Protein AF-A0A7I7QA45-F1 (afdb_monomer_lite)

Secondary structure (DSSP, 8-state):
---HHHHHHTHHHHHHHHHHHHTT---TT-S----TT-TT-TT--

Radius of gyration: 13.7 Å; chains: 1; bounding box: 27×14×40 Å

Structure (mmCIF, N/CA/C/O backbone):
data_AF-A0A7I7QA45-F1
#
_entry.id   AF-A0A7I7QA45-F1
#
loop_
_atom_site.group_PDB
_atom_site.id
_atom_site.type_symbol
_atom_site.label_atom_id
_atom_site.label_alt_id
_atom_site.label_comp_id
_atom_site.label_asym_id
_atom_site.label_entity_id
_atom_site.label_seq_id
_atom_site.pdbx_PDB_ins_code
_atom_site.Cartn_x
_atom_site.Cartn_y
_atom_site.Cartn_z
_atom_site.occupancy
_atom_site.B_iso_or_equiv
_atom_site.auth_seq_id
_atom_site.auth_comp_id
_atom_site.auth_asym_id
_atom_site.auth_atom_id
_atom_site.pdbx_PDB_model_num
ATOM 1 N N . MET A 1 1 ? 16.634 6.727 -21.930 1.00 86.88 1 MET A N 1
ATOM 2 C CA . MET A 1 1 ? 15.234 6.373 -22.256 1.00 86.88 1 MET A CA 1
ATOM 3 C C . MET A 1 1 ? 14.666 5.614 -21.061 1.00 86.88 1 MET A C 1
ATOM 5 O O . MET A 1 1 ? 15.453 4.992 -20.361 1.00 86.88 1 MET A O 1
ATOM 9 N N . TRP A 1 2 ? 13.373 5.741 -20.763 1.00 90.94 2 TRP A N 1
ATOM 10 C CA . TRP A 1 2 ? 12.723 5.025 -19.654 1.00 90.94 2 TRP A CA 1
ATOM 11 C C . TRP A 1 2 ? 12.455 3.559 -20.027 1.00 90.94 2 TRP A C 1
ATOM 13 O O . TRP A 1 2 ? 12.141 3.295 -21.186 1.00 90.94 2 TRP A O 1
ATOM 23 N N . ASP A 1 3 ? 12.574 2.647 -19.056 1.00 93.94 3 ASP A N 1
ATOM 24 C CA . ASP A 1 3 ? 12.368 1.203 -19.223 1.00 93.94 3 ASP A CA 1
ATOM 25 C C . ASP A 1 3 ? 11.444 0.658 -18.104 1.00 93.94 3 ASP A C 1
ATOM 27 O O . ASP A 1 3 ? 11.804 0.73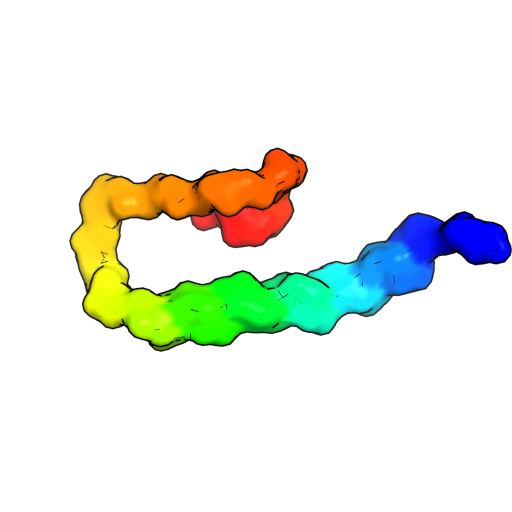6 -16.918 1.00 93.94 3 ASP A O 1
ATOM 31 N N . PRO A 1 4 ? 10.248 0.140 -18.444 1.00 91.56 4 PRO A N 1
ATOM 32 C CA . PRO A 1 4 ? 9.315 -0.424 -17.471 1.00 91.56 4 PRO A CA 1
ATOM 33 C C . PRO A 1 4 ? 9.840 -1.687 -16.782 1.00 91.56 4 PRO A C 1
ATOM 35 O O . PRO A 1 4 ? 9.542 -1.883 -15.603 1.00 91.56 4 PRO A O 1
ATOM 38 N N . ASP A 1 5 ? 10.630 -2.517 -17.460 1.00 94.38 5 ASP A N 1
ATOM 39 C CA . ASP A 1 5 ? 11.112 -3.786 -16.909 1.00 94.38 5 ASP A CA 1
ATOM 40 C C . ASP A 1 5 ? 12.139 -3.525 -15.806 1.00 94.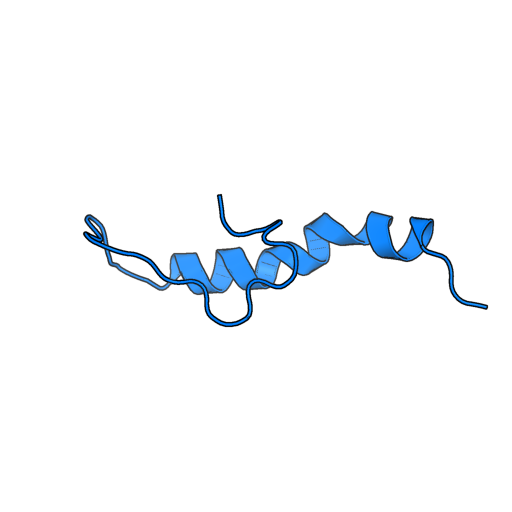38 5 ASP A C 1
ATOM 42 O O . ASP A 1 5 ? 12.068 -4.107 -14.721 1.00 94.38 5 ASP A O 1
ATOM 46 N N . VAL A 1 6 ? 13.022 -2.544 -16.023 1.00 91.38 6 VAL A N 1
ATOM 47 C CA . VAL A 1 6 ? 13.949 -2.058 -14.990 1.00 91.38 6 VAL A CA 1
ATOM 48 C C . VAL A 1 6 ? 13.183 -1.461 -13.808 1.00 91.38 6 VAL A C 1
ATOM 50 O O . VAL A 1 6 ? 13.535 -1.703 -12.656 1.00 91.38 6 VAL A O 1
ATOM 53 N N . TYR A 1 7 ? 12.110 -0.707 -14.053 1.00 89.50 7 TYR A N 1
ATOM 54 C CA . TYR A 1 7 ? 11.290 -0.148 -12.974 1.00 89.50 7 TYR A CA 1
ATOM 55 C C . TYR A 1 7 ? 10.611 -1.241 -12.131 1.00 89.50 7 TYR A C 1
ATOM 57 O O . TYR A 1 7 ? 10.552 -1.141 -10.896 1.00 89.50 7 TYR A O 1
ATOM 65 N N . LEU A 1 8 ? 10.105 -2.291 -12.780 1.00 90.44 8 LEU A N 1
ATOM 66 C CA . LEU A 1 8 ? 9.456 -3.426 -12.125 1.00 90.44 8 LEU A CA 1
ATOM 67 C C . LEU A 1 8 ? 10.452 -4.325 -11.385 1.00 90.44 8 LEU A C 1
ATOM 69 O O . LEU A 1 8 ? 10.108 -4.821 -10.314 1.00 90.44 8 LEU A O 1
ATOM 73 N N . ALA A 1 9 ? 11.695 -4.449 -11.860 1.00 94.31 9 ALA A N 1
ATOM 74 C CA . ALA A 1 9 ? 12.745 -5.223 -11.192 1.00 94.31 9 ALA A CA 1
ATOM 75 C C . ALA A 1 9 ? 13.012 -4.777 -9.738 1.00 94.31 9 ALA A C 1
ATOM 77 O O . ALA A 1 9 ? 13.435 -5.578 -8.909 1.00 94.31 9 ALA A O 1
ATOM 78 N N . PHE A 1 10 ? 12.718 -3.516 -9.397 1.00 92.00 10 PHE A N 1
ATOM 79 C CA . PHE A 1 10 ? 12.862 -2.976 -8.038 1.00 92.00 10 PHE A CA 1
ATOM 80 C C . PHE A 1 10 ? 11.534 -2.833 -7.280 1.00 92.00 10 PHE A C 1
ATOM 82 O O . PHE A 1 10 ? 11.484 -2.120 -6.275 1.00 92.00 10 PHE A O 1
ATOM 89 N N . ALA A 1 11 ? 10.442 -3.455 -7.735 1.00 89.69 11 ALA A N 1
ATOM 90 C CA . ALA A 1 11 ? 9.142 -3.365 -7.063 1.00 89.69 11 ALA A CA 1
ATOM 91 C C . ALA A 1 11 ? 9.219 -3.801 -5.586 1.00 89.69 11 ALA A C 1
ATOM 93 O O . ALA A 1 11 ? 8.740 -3.075 -4.714 1.00 89.69 11 ALA A O 1
ATOM 94 N N . ASP A 1 12 ? 9.921 -4.898 -5.295 1.00 90.06 12 ASP A N 1
ATOM 95 C CA . ASP A 1 12 ? 10.095 -5.408 -3.928 1.00 90.06 12 ASP A CA 1
ATOM 96 C C . ASP A 1 12 ? 10.934 -4.480 -3.047 1.00 90.06 12 ASP A C 1
ATOM 98 O O . ASP A 1 12 ? 10.649 -4.285 -1.869 1.00 90.06 12 ASP A O 1
ATOM 102 N N . HIS A 1 13 ? 11.973 -3.853 -3.600 1.00 91.69 13 HIS A N 1
ATOM 103 C CA . HIS A 1 13 ? 12.755 -2.873 -2.846 1.00 91.69 13 HIS A CA 1
ATOM 104 C C . HIS A 1 13 ? 11.919 -1.641 -2.492 1.00 91.69 13 HIS A C 1
ATOM 106 O O . HIS A 1 13 ? 12.068 -1.086 -1.404 1.00 91.69 13 HIS A O 1
ATOM 112 N N . ARG A 1 14 ? 11.013 -1.242 -3.388 1.00 90.44 14 ARG A N 1
ATOM 113 C CA . ARG A 1 14 ? 10.125 -0.091 -3.203 1.00 90.44 14 ARG A CA 1
ATOM 114 C C . ARG A 1 14 ? 8.934 -0.378 -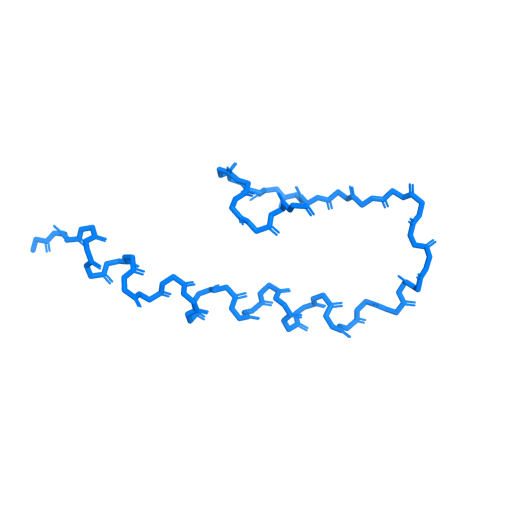2.292 1.00 90.44 14 ARG A C 1
ATOM 116 O O . ARG A 1 14 ? 8.366 0.575 -1.768 1.00 90.44 14 ARG A O 1
ATOM 123 N N . SER A 1 15 ? 8.568 -1.642 -2.072 1.00 91.44 15 SER A N 1
ATOM 124 C CA . SER A 1 15 ? 7.509 -2.015 -1.124 1.00 91.44 15 SER A CA 1
ATOM 125 C C . SER A 1 15 ? 7.991 -2.067 0.331 1.00 91.44 15 SER A C 1
ATOM 127 O O . SER A 1 15 ? 7.186 -1.893 1.241 1.00 91.44 15 SER A O 1
ATOM 129 N N . ARG A 1 16 ? 9.299 -2.229 0.584 1.00 94.88 16 ARG A N 1
ATOM 130 C CA . ARG A 1 16 ? 9.863 -2.297 1.951 1.00 94.88 16 ARG A CA 1
ATOM 131 C C . ARG A 1 16 ? 9.446 -1.139 2.872 1.00 94.88 16 ARG A C 1
ATOM 133 O O . ARG A 1 16 ? 8.980 -1.438 3.968 1.00 94.88 16 ARG A O 1
ATOM 140 N N . PRO A 1 17 ? 9.500 0.146 2.460 1.00 93.50 17 PRO A N 1
ATOM 141 C CA . PRO A 1 17 ? 9.101 1.251 3.336 1.00 93.50 17 PRO A CA 1
ATOM 142 C C . PRO A 1 17 ? 7.645 1.172 3.814 1.00 93.50 17 PRO A C 1
ATOM 144 O O . PRO A 1 17 ? 7.344 1.596 4.927 1.00 93.50 17 PRO A O 1
ATOM 147 N N . PHE A 1 18 ? 6.745 0.617 2.993 1.00 92.94 18 PHE A N 1
ATOM 148 C CA . PHE A 1 18 ? 5.344 0.414 3.366 1.00 92.94 18 PHE A CA 1
ATOM 149 C C . PHE A 1 18 ? 5.220 -0.583 4.525 1.00 92.94 18 PHE A C 1
ATOM 151 O O . PHE A 1 18 ? 4.567 -0.294 5.528 1.00 92.94 18 PHE A O 1
ATOM 158 N N . TYR A 1 19 ? 5.901 -1.727 4.428 1.00 93.44 19 TYR A N 1
ATOM 159 C CA . TYR A 1 19 ? 5.893 -2.739 5.485 1.00 93.44 19 TYR A CA 1
ATOM 160 C C . TYR A 1 19 ? 6.625 -2.275 6.746 1.00 93.44 19 TYR A C 1
ATOM 162 O O . TYR A 1 19 ? 6.139 -2.507 7.853 1.00 93.44 19 TYR A O 1
ATOM 170 N N . ASP A 1 20 ? 7.740 -1.560 6.592 1.00 95.25 20 ASP A N 1
ATOM 171 C CA . ASP A 1 20 ? 8.473 -0.977 7.716 1.00 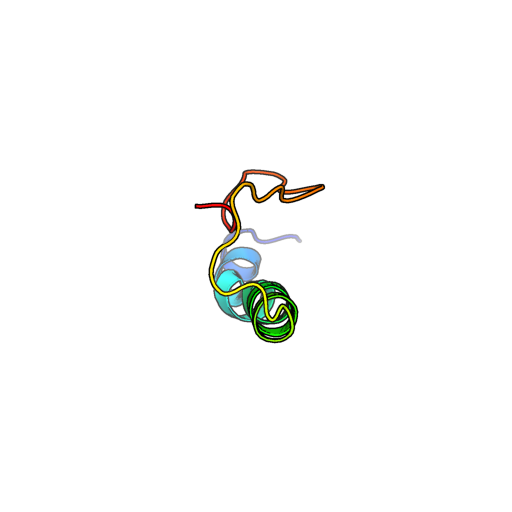95.25 20 ASP A CA 1
ATOM 172 C C . ASP A 1 20 ? 7.595 0.007 8.497 1.00 95.25 20 ASP A C 1
ATOM 174 O O . ASP A 1 20 ? 7.584 -0.015 9.729 1.00 95.25 20 ASP A O 1
ATOM 178 N N . LEU A 1 21 ? 6.814 0.841 7.803 1.00 92.94 21 LEU A N 1
ATOM 179 C CA . LEU A 1 21 ? 5.858 1.744 8.438 1.00 92.94 21 LEU A CA 1
ATOM 180 C C . LEU A 1 21 ? 4.752 0.973 9.170 1.00 92.94 21 LEU A C 1
ATOM 182 O O . LEU A 1 21 ? 4.493 1.255 10.341 1.00 92.94 21 LEU A O 1
ATOM 186 N N . LEU A 1 22 ? 4.126 -0.009 8.512 1.00 92.88 22 LEU A N 1
ATOM 187 C CA . LEU A 1 22 ? 3.064 -0.815 9.123 1.00 92.88 22 LEU A CA 1
ATOM 188 C C . LEU A 1 22 ? 3.546 -1.575 10.363 1.00 92.88 22 LEU A C 1
ATOM 190 O O . LEU A 1 22 ? 2.800 -1.674 11.333 1.00 92.88 22 LEU A O 1
ATOM 194 N N . SER A 1 23 ? 4.800 -2.036 10.382 1.00 94.00 23 SER A N 1
ATOM 195 C CA . SER A 1 23 ? 5.391 -2.727 11.539 1.00 94.00 23 SER A CA 1
ATOM 196 C C . SER A 1 23 ? 5.413 -1.883 12.821 1.00 94.00 23 SER A C 1
ATOM 198 O O . SER A 1 23 ? 5.492 -2.421 13.923 1.00 94.00 23 SER A O 1
ATOM 200 N N . ARG A 1 24 ? 5.319 -0.552 12.692 1.00 95.06 24 ARG A N 1
ATOM 201 C CA . ARG A 1 24 ? 5.286 0.387 13.822 1.00 95.06 24 ARG A CA 1
ATOM 202 C C . ARG A 1 24 ? 3.874 0.653 14.339 1.00 95.06 24 ARG A C 1
ATOM 204 O O . ARG A 1 24 ? 3.715 1.325 15.357 1.00 95.06 24 ARG A O 1
ATOM 211 N N . VAL A 1 25 ? 2.845 0.157 13.655 1.00 93.50 25 VAL A N 1
ATOM 212 C CA . VAL A 1 25 ? 1.447 0.339 14.044 1.00 93.50 25 VAL A CA 1
ATOM 213 C C . VAL A 1 25 ? 1.040 -0.793 14.989 1.00 93.50 25 VAL A C 1
ATOM 215 O O . VAL A 1 25 ? 0.775 -1.910 14.564 1.00 93.50 25 VAL A O 1
ATOM 218 N N . GLY A 1 26 ? 0.932 -0.500 16.287 1.00 93.88 26 GLY A N 1
ATOM 219 C CA . GLY A 1 26 ? 0.553 -1.472 17.330 1.00 93.88 26 GLY A CA 1
ATOM 220 C C . GLY A 1 26 ? -0.935 -1.853 17.371 1.00 93.88 26 GLY A C 1
ATOM 221 O O . GLY A 1 26 ? -1.463 -2.173 18.434 1.00 93.88 26 GLY A O 1
ATOM 222 N N . ALA A 1 27 ? -1.653 -1.759 16.251 1.00 92.44 27 ALA A N 1
ATOM 223 C CA . ALA A 1 27 ? -3.084 -2.039 16.192 1.00 92.44 27 ALA A CA 1
ATOM 224 C C . ALA A 1 27 ? -3.342 -3.535 15.951 1.00 92.44 27 ALA A C 1
ATOM 226 O O . ALA A 1 27 ? -3.549 -3.964 14.821 1.00 92.44 27 ALA A O 1
ATOM 227 N N . GLU A 1 28 ? -3.382 -4.328 17.022 1.00 91.06 28 GLU A N 1
ATOM 228 C CA . GLU A 1 28 ? -3.566 -5.789 16.932 1.00 91.06 28 GLU A CA 1
ATOM 229 C C . GLU A 1 28 ? -4.926 -6.212 16.351 1.00 91.06 28 GLU A C 1
ATOM 231 O O . GLU A 1 28 ? -5.054 -7.271 15.741 1.00 91.06 28 GLU A O 1
ATOM 236 N N . ARG A 1 29 ? -5.973 -5.402 16.565 1.00 91.94 29 ARG A N 1
ATOM 237 C CA . ARG A 1 29 ? -7.352 -5.681 16.127 1.00 91.94 29 ARG A CA 1
ATOM 238 C C . ARG A 1 29 ? -8.009 -4.441 15.529 1.00 91.94 29 ARG A C 1
ATOM 240 O O . ARG A 1 29 ? -8.957 -3.881 16.084 1.00 91.94 29 ARG A O 1
ATOM 247 N N . ALA A 1 30 ? -7.487 -3.993 14.390 1.00 91.69 30 ALA A N 1
ATOM 248 C CA . ALA A 1 30 ? -8.073 -2.890 13.639 1.00 91.69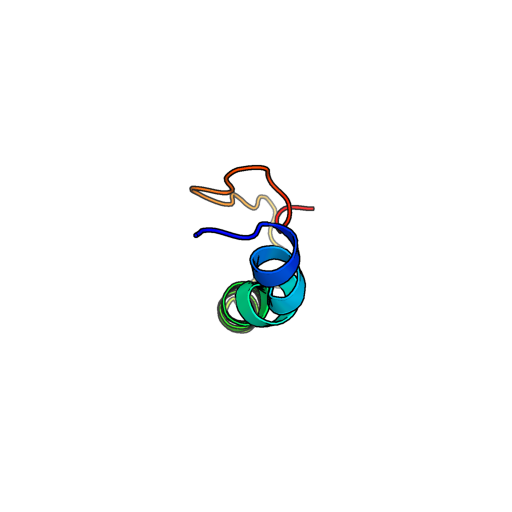 30 ALA A CA 1
ATOM 249 C C . ALA A 1 30 ? -9.471 -3.265 13.109 1.00 91.69 30 ALA A C 1
ATOM 251 O O . ALA A 1 30 ? -9.640 -4.256 12.406 1.00 91.69 30 ALA A O 1
ATOM 252 N N . ARG A 1 31 ? -10.491 -2.457 13.430 1.00 94.81 31 ARG A N 1
ATOM 253 C CA . ARG A 1 31 ? -11.867 -2.649 12.920 1.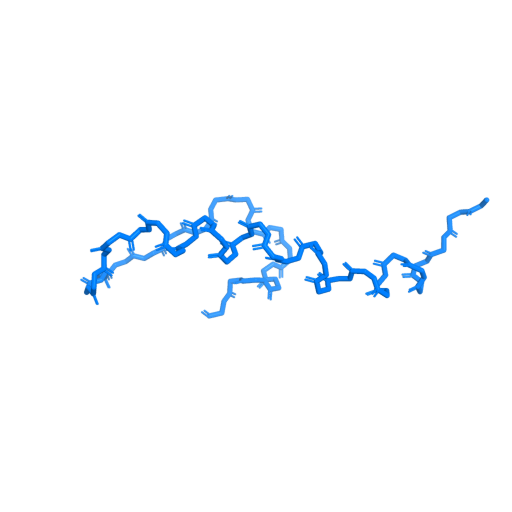00 94.81 31 ARG A CA 1
ATOM 254 C C . ARG A 1 31 ? -12.060 -2.114 11.499 1.00 94.81 31 ARG A C 1
ATOM 256 O O . ARG A 1 31 ? -13.001 -2.503 10.816 1.00 94.81 31 ARG A O 1
ATOM 263 N N . ARG A 1 32 ? -11.213 -1.171 11.088 1.00 93.88 32 ARG A N 1
ATOM 264 C CA . ARG A 1 32 ? -11.202 -0.549 9.763 1.00 93.88 32 ARG A CA 1
ATOM 265 C C . ARG A 1 32 ? -9.795 -0.038 9.481 1.00 93.88 32 ARG A C 1
ATOM 267 O O . ARG A 1 32 ? -9.194 0.576 10.358 1.00 93.88 32 ARG A O 1
ATOM 274 N N . VAL A 1 33 ? -9.312 -0.271 8.267 1.00 93.12 33 VAL A N 1
ATOM 275 C CA . VAL A 1 33 ? -8.023 0.220 7.768 1.00 93.12 33 VAL A CA 1
ATOM 276 C C . VAL A 1 33 ? -8.286 0.983 6.475 1.00 93.12 33 VAL A C 1
ATOM 278 O O . VAL A 1 33 ? -9.133 0.577 5.681 1.00 93.12 33 VAL A O 1
ATOM 281 N N . VAL A 1 34 ? -7.605 2.112 6.297 1.00 93.81 34 VAL A N 1
ATOM 282 C CA . VAL A 1 34 ? -7.678 2.934 5.086 1.00 93.81 34 VAL A CA 1
ATOM 283 C C . VAL A 1 34 ? -6.254 3.250 4.656 1.00 93.81 34 VAL A C 1
ATOM 285 O O . VAL A 1 34 ? -5.473 3.748 5.463 1.00 93.81 34 VAL A O 1
ATOM 288 N N . ASP A 1 35 ? -5.941 2.970 3.395 1.00 93.31 35 ASP A N 1
ATOM 289 C CA . ASP A 1 35 ? -4.675 3.334 2.763 1.00 93.31 35 ASP A CA 1
ATOM 290 C C . ASP A 1 35 ? -4.886 4.584 1.902 1.00 93.31 35 ASP A C 1
ATOM 292 O O . ASP A 1 35 ? -5.566 4.556 0.871 1.00 93.31 35 ASP A O 1
ATOM 296 N N . LEU A 1 36 ? -4.376 5.716 2.381 1.00 92.88 36 LEU A N 1
ATOM 297 C CA . LEU A 1 36 ? -4.538 6.997 1.707 1.00 92.88 36 LEU A CA 1
ATOM 298 C C . LEU A 1 36 ? -3.476 7.138 0.620 1.00 92.88 36 LEU A C 1
ATOM 300 O O . LEU A 1 36 ? -2.283 7.172 0.903 1.00 92.88 36 LEU A O 1
ATOM 304 N N . GLY A 1 37 ? -3.927 7.285 -0.627 1.00 90.25 37 GLY A N 1
ATOM 305 C CA . GLY A 1 37 ? -3.026 7.371 -1.774 1.00 90.25 37 GLY A CA 1
ATOM 306 C C . GLY A 1 37 ? -2.538 6.008 -2.275 1.00 90.25 37 GLY A C 1
ATOM 307 O O . GLY A 1 37 ? -1.441 5.929 -2.817 1.00 90.25 37 GLY A O 1
ATOM 308 N N . CYS A 1 38 ? -3.360 4.958 -2.156 1.00 89.75 38 CYS A N 1
ATOM 309 C CA . CYS A 1 38 ? -3.024 3.581 -2.548 1.00 89.75 38 CYS A CA 1
ATOM 310 C C . CYS A 1 38 ? -2.673 3.378 -4.039 1.00 89.75 38 CYS A C 1
ATOM 312 O O . CYS A 1 38 ? -2.220 2.301 -4.436 1.00 89.75 38 CYS A O 1
ATOM 314 N N . GLY A 1 39 ? -2.872 4.393 -4.887 1.00 88.38 39 GLY A N 1
ATOM 315 C CA . GLY A 1 39 ? -2.602 4.322 -6.321 1.00 88.38 39 GLY A CA 1
ATOM 316 C C . GLY A 1 39 ? -3.369 3.159 -6.968 1.00 88.38 39 GLY A C 1
ATOM 317 O O . GLY A 1 39 ? -4.586 3.091 -6.810 1.00 88.38 39 GLY A O 1
ATOM 318 N N . PRO A 1 40 ? -2.701 2.227 -7.676 1.00 86.75 40 PRO A N 1
ATOM 319 C CA . PRO A 1 40 ? -3.355 1.048 -8.249 1.00 86.75 40 PRO A CA 1
ATOM 320 C C . PRO A 1 40 ? -3.731 -0.030 -7.211 1.00 86.75 40 PRO A C 1
ATOM 322 O O . PRO A 1 40 ? -4.262 -1.068 -7.591 1.00 86.75 40 PRO A O 1
ATOM 325 N N . GLY A 1 41 ? -3.445 0.172 -5.919 1.00 87.12 41 GLY A N 1
ATOM 326 C CA . GLY A 1 41 ? -3.822 -0.753 -4.846 1.00 87.12 41 GLY A CA 1
ATOM 327 C C . GLY A 1 41 ? -2.916 -1.978 -4.697 1.00 87.12 41 GLY A C 1
ATOM 328 O O . GLY A 1 41 ? -3.267 -2.912 -3.992 1.00 87.12 41 GLY A O 1
ATOM 329 N N . ASN A 1 42 ? -1.733 -2.004 -5.320 1.00 83.81 42 ASN A N 1
ATOM 330 C CA . ASN A 1 42 ? -0.856 -3.187 -5.309 1.00 83.81 42 ASN A CA 1
ATOM 331 C C . ASN A 1 42 ? -0.411 -3.628 -3.900 1.00 83.81 42 ASN A C 1
ATOM 333 O O . ASN A 1 42 ? -0.129 -4.809 -3.694 1.00 83.81 42 ASN A O 1
ATOM 337 N N . LEU A 1 43 ? -0.324 -2.682 -2.958 1.00 83.25 43 LEU A N 1
ATOM 338 C CA . LEU A 1 43 ? 0.095 -2.916 -1.569 1.00 83.25 43 LEU A CA 1
ATOM 339 C C . LEU A 1 43 ? -1.085 -2.996 -0.591 1.00 83.25 43 LEU A C 1
ATOM 341 O O . LEU A 1 43 ? -0.909 -3.427 0.547 1.00 83.25 43 LEU A O 1
ATOM 345 N N . THR A 1 44 ? -2.282 -2.623 -1.037 1.00 83.62 44 THR A N 1
ATOM 346 C CA . THR A 1 44 ? -3.518 -2.695 -0.260 1.00 83.62 44 THR A CA 1
ATOM 347 C C . THR A 1 44 ? -4.251 -3.981 -0.660 1.00 83.62 44 THR A C 1
ATOM 349 O O . THR A 1 44 ? -4.908 -4.024 -1.699 1.00 83.62 44 THR A O 1
ATOM 352 N N . LYS A 1 45 ? -4.117 -5.053 0.129 1.00 67.88 45 LYS A N 1
ATOM 353 C CA . LYS A 1 45 ? -4.843 -6.322 -0.056 1.00 67.88 45 LYS A CA 1
ATOM 354 C C . LYS A 1 45 ? -5.553 -6.744 1.219 1.00 67.88 45 LYS A C 1
ATOM 356 O O . LYS A 1 45 ? -5.026 -6.420 2.305 1.00 67.88 45 LYS A O 1
#

Sequence (45 aa):
MWDPDVYLAFADHRSRPFYDLLSRVGAERARRVVDLGCGPGNLTK

Foldseek 3Di:
DDDVVVVVVCPVVVCVVVVVVVVPDPCPDDPDDDDPPCPVVPNPD

Organism: NCBI:txid470076

pLDDT: mean 90.9, std 4.58, range [67.88, 95.25]

InterPro domains:
  IPR029063 S-adenosyl-L-methionine-dependent methyltransferase superfamily [G3DSA:3.40.50.150] (7-45)
  IPR029063 S-adenosyl-L-methionine-dependent methyltransferase superfamily [SSF53335] (3-44)